Protein AF-A0A5W0JS99-F1 (afdb_monomer_lite)

Foldseek 3Di:
DPQPQEDEAELEEAAAADEPDDPDPPPPPDDDPADDPRAYEYEAANYEQFHNDFKDWDWDADPNHIDIDIDGRLQVAFNYAYCAAYDYEHDHAYEGAAHHYEVHDNHCLDAQCVDPVDDADPDEREHHYHYYPYDFFHGFNHDPVPQTACADPNDPPVHDPDDDNSRDRYHYYYDNRHRHHYD

Sequence (183 aa):
NTNANSLTIKNSTIHGMITSECMTTDCADDRATGYVYDRLTLSVDNSTIDDNYEHYTYNGTYNNAADTHVVDVYDMGTAITLDQEVDLSITNNSHVAGITLTQGYEWEDIDDNTVSTGVNSSEVFNNTITVKDSTVTSGSWTDEGTTGWFGHTGNASNYSNTLTADDVAIAAIANPYADNAMQ

pLDDT: mean 80.23, std 14.45, range [44.03, 98.69]

Secondary structure (DSSP, 8-state):
---SSEEEEES-EEES-EE-S--STTSSTTPPSS-----EEEEEES-EEE----EEEEEEEETTEEEEEEEE-GGG-SSEEESS-EEEEEESS-EEE-EEEE--TT---SS-TTSTT------EE--EEEE-SSEEE---SS-TTTT--SBTTTSTTB--SS--GGG-SEEEE--TT--SEE-

Organism: NCBI:txid1620419

Structure (mmCIF, N/CA/C/O backbone):
data_AF-A0A5W0JS99-F1
#
_entry.id   AF-A0A5W0JS99-F1
#
loop_
_atom_site.group_PDB
_atom_site.id
_atom_site.type_symbol
_atom_site.label_atom_id
_atom_site.label_alt_id
_atom_site.label_comp_id
_atom_site.label_asym_id
_atom_site.label_entity_id
_atom_site.label_seq_id
_atom_site.pdbx_PDB_ins_code
_atom_site.Cartn_x
_atom_site.Cartn_y
_atom_site.Cartn_z
_atom_site.occupancy
_atom_site.B_iso_or_equiv
_atom_site.auth_seq_id
_atom_site.auth_comp_id
_atom_site.auth_asym_id
_atom_site.auth_atom_id
_atom_site.pdbx_PDB_model_num
ATOM 1 N N . ASN A 1 1 ? 3.015 15.280 14.596 1.00 44.03 1 ASN A N 1
ATOM 2 C CA . ASN A 1 1 ? 3.806 14.147 14.096 1.00 44.03 1 ASN A CA 1
ATOM 3 C C . ASN A 1 1 ? 5.214 14.675 13.855 1.00 44.03 1 ASN A C 1
ATOM 5 O O . ASN A 1 1 ? 5.318 15.688 13.178 1.00 44.03 1 ASN A O 1
ATOM 9 N N . THR A 1 2 ? 6.240 14.143 14.524 1.00 54.06 2 THR A N 1
ATOM 10 C CA . THR A 1 2 ? 7.650 14.577 14.370 1.00 54.06 2 THR A CA 1
ATOM 11 C C . THR A 1 2 ? 8.490 13.547 13.611 1.00 54.06 2 THR A C 1
ATOM 13 O O . THR A 1 2 ? 9.700 13.723 13.522 1.00 54.06 2 THR A O 1
ATOM 16 N N . ASN A 1 3 ? 7.864 12.486 13.085 1.00 69.38 3 ASN A N 1
ATOM 17 C CA . ASN A 1 3 ? 8.499 11.578 12.138 1.00 69.38 3 ASN A CA 1
ATOM 18 C C . ASN A 1 3 ? 8.587 12.272 10.768 1.00 69.38 3 ASN A C 1
ATOM 20 O O . ASN A 1 3 ? 7.567 12.729 10.243 1.00 69.38 3 ASN A O 1
ATOM 24 N N . ALA A 1 4 ? 9.801 12.397 10.230 1.00 79.06 4 ALA A N 1
ATOM 25 C CA . ALA A 1 4 ? 10.024 12.976 8.911 1.00 79.06 4 ALA A CA 1
ATOM 26 C C . ALA A 1 4 ? 9.539 12.037 7.795 1.00 79.06 4 ALA A C 1
ATOM 28 O O . ALA A 1 4 ? 9.014 12.532 6.799 1.00 79.06 4 ALA A O 1
ATOM 29 N N . ASN A 1 5 ? 9.620 10.716 7.999 1.00 87.06 5 ASN A N 1
ATOM 30 C CA . ASN A 1 5 ? 9.054 9.711 7.108 1.00 87.06 5 ASN A CA 1
ATOM 31 C C . ASN A 1 5 ? 7.576 9.470 7.450 1.00 87.06 5 ASN A C 1
ATOM 33 O O . ASN A 1 5 ? 7.183 8.505 8.113 1.00 87.06 5 ASN A O 1
ATOM 37 N N . SER A 1 6 ? 6.726 10.432 7.090 1.00 92.25 6 SER A N 1
ATOM 38 C CA . SER A 1 6 ? 5.287 10.314 7.311 1.00 92.25 6 SER A CA 1
ATOM 39 C C . SER A 1 6 ? 4.462 10.887 6.169 1.00 92.25 6 SER A C 1
ATOM 41 O O . SER A 1 6 ? 4.778 11.933 5.603 1.00 92.25 6 SER A O 1
ATOM 43 N N . LEU A 1 7 ? 3.350 10.214 5.875 1.00 95.31 7 LEU A N 1
ATOM 44 C CA . LEU A 1 7 ? 2.355 10.638 4.900 1.00 95.31 7 LEU A CA 1
ATOM 45 C C . LEU A 1 7 ? 0.972 10.621 5.555 1.00 95.31 7 LEU A C 1
ATOM 47 O O . LEU A 1 7 ? 0.575 9.663 6.215 1.00 95.31 7 LEU A O 1
ATOM 51 N N . THR A 1 8 ? 0.220 11.708 5.397 1.00 97.19 8 THR A N 1
ATOM 52 C CA . THR A 1 8 ? -1.177 11.788 5.838 1.00 97.19 8 THR A CA 1
ATOM 53 C C . THR A 1 8 ? -2.066 12.094 4.647 1.00 97.19 8 THR A C 1
ATOM 55 O O . THR A 1 8 ? -1.949 13.153 4.033 1.00 97.19 8 THR A O 1
ATOM 58 N N . ILE A 1 9 ? -2.984 11.179 4.366 1.00 97.94 9 ILE A N 1
ATOM 59 C CA . ILE A 1 9 ? -4.041 11.305 3.371 1.00 97.94 9 ILE A CA 1
ATOM 60 C C . ILE A 1 9 ? -5.319 11.618 4.137 1.00 97.94 9 ILE A C 1
ATOM 62 O O . ILE A 1 9 ? -5.752 10.832 4.983 1.00 97.94 9 ILE A O 1
ATOM 66 N N . LYS A 1 10 ? -5.895 12.797 3.890 1.00 98.25 10 LYS A N 1
ATOM 67 C CA . LYS A 1 10 ? -7.045 13.274 4.651 1.00 98.25 10 LYS A CA 1
ATOM 68 C C . LYS A 1 10 ? -8.087 13.949 3.776 1.00 98.25 10 LYS A C 1
ATOM 70 O O . LYS A 1 10 ? -7.754 14.894 3.067 1.00 98.25 10 LYS A O 1
ATOM 75 N N . ASN A 1 11 ? -9.352 13.560 3.950 1.00 98.19 11 ASN A N 1
ATOM 76 C CA . ASN A 1 11 ? -10.492 14.088 3.195 1.00 98.19 11 ASN A CA 1
ATOM 77 C C . ASN A 1 11 ? -10.300 13.976 1.672 1.00 98.19 11 ASN A C 1
ATOM 79 O O . ASN A 1 11 ? -10.673 14.892 0.936 1.00 98.19 11 ASN A O 1
ATOM 83 N N . SER A 1 12 ? -9.695 12.878 1.220 1.00 97.44 12 SER A N 1
ATOM 84 C CA . SER A 1 12 ? -9.337 12.666 -0.181 1.00 97.44 12 SER A CA 1
ATOM 85 C C . SER A 1 12 ? -10.042 11.449 -0.765 1.00 97.44 12 SER A C 1
ATOM 87 O O . SER A 1 12 ? -10.329 10.483 -0.062 1.00 97.44 12 SER A O 1
ATOM 89 N N . THR A 1 13 ? -10.250 11.482 -2.076 1.00 95.69 13 THR A N 1
ATOM 90 C CA . THR A 1 13 ? -10.513 10.290 -2.883 1.00 95.69 13 THR A CA 1
AT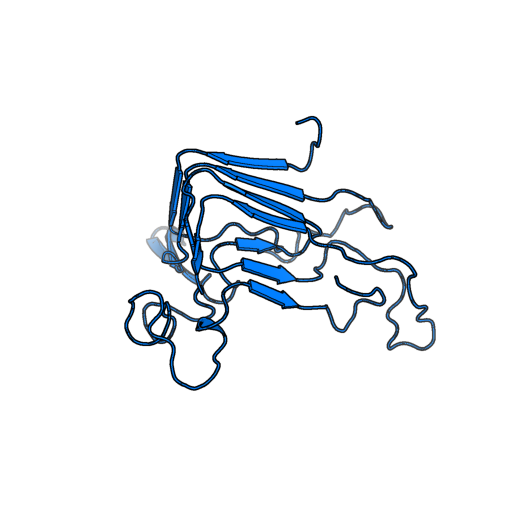OM 91 C C . THR A 1 13 ? -9.341 10.129 -3.836 1.00 95.69 13 THR A C 1
ATOM 93 O O . THR A 1 13 ? -9.008 11.071 -4.557 1.00 95.69 13 THR A O 1
ATOM 96 N N . ILE A 1 14 ? -8.690 8.976 -3.786 1.00 92.62 14 ILE A N 1
ATOM 97 C CA . ILE A 1 14 ? -7.561 8.615 -4.635 1.00 92.62 14 ILE A CA 1
ATOM 98 C C . ILE A 1 14 ? -8.012 7.439 -5.486 1.00 92.62 14 ILE A C 1
ATOM 100 O O . ILE A 1 14 ? -8.406 6.415 -4.939 1.00 92.62 14 ILE A O 1
ATOM 104 N N . HIS A 1 15 ? -7.952 7.639 -6.799 1.00 87.31 15 HIS A N 1
ATOM 105 C CA . HIS A 1 15 ? -8.123 6.593 -7.796 1.00 87.31 15 HIS A CA 1
ATOM 106 C C . HIS A 1 15 ? -6.730 6.195 -8.272 1.00 87.31 15 HIS A C 1
ATOM 108 O O . HIS A 1 15 ? -6.121 6.938 -9.047 1.00 87.31 15 HIS A O 1
ATOM 114 N N . GLY A 1 16 ? -6.190 5.107 -7.730 1.00 84.94 16 GLY A N 1
ATOM 115 C CA . GLY A 1 16 ? -4.842 4.611 -7.988 1.00 84.94 16 GLY A CA 1
ATOM 116 C C . GLY A 1 16 ? -4.129 4.128 -6.724 1.00 84.94 16 GLY A C 1
ATOM 117 O O . GLY A 1 16 ? -4.737 3.828 -5.701 1.00 84.94 16 GLY A O 1
ATOM 118 N N . MET A 1 17 ? -2.802 4.082 -6.791 1.00 88.38 17 MET A N 1
ATOM 119 C CA . MET A 1 17 ? -1.969 3.432 -5.782 1.00 88.38 17 MET A CA 1
ATOM 120 C C . MET A 1 17 ? -1.161 4.425 -4.941 1.00 88.38 17 MET A C 1
ATOM 122 O O . MET A 1 17 ? -0.629 5.418 -5.443 1.00 88.38 17 MET A O 1
ATOM 126 N N . ILE A 1 18 ? -1.012 4.116 -3.655 1.00 92.94 18 ILE A N 1
ATOM 127 C CA . ILE A 1 18 ? 0.041 4.653 -2.794 1.00 92.94 18 ILE A CA 1
ATOM 128 C C . ILE A 1 18 ? 1.152 3.616 -2.740 1.00 92.94 18 ILE A C 1
ATOM 130 O O . ILE A 1 18 ? 0.960 2.564 -2.130 1.00 92.94 18 ILE A O 1
ATOM 134 N N . THR A 1 19 ? 2.292 3.920 -3.365 1.00 89.50 19 THR A N 1
ATOM 135 C CA . THR A 1 19 ? 3.441 3.014 -3.386 1.00 89.50 19 THR A CA 1
ATOM 136 C C . THR A 1 19 ? 4.709 3.627 -2.813 1.00 89.50 19 THR A C 1
ATOM 138 O O . THR A 1 19 ? 4.956 4.822 -3.000 1.00 89.50 19 THR A O 1
ATOM 141 N N . SER A 1 20 ? 5.496 2.816 -2.104 1.00 87.44 20 SER A N 1
ATOM 142 C CA . SER A 1 20 ? 6.902 3.125 -1.812 1.00 87.44 20 SER A CA 1
ATOM 143 C C . SER A 1 20 ? 7.885 2.348 -2.686 1.00 87.44 20 SER A C 1
ATOM 145 O O . SER A 1 20 ? 9.076 2.640 -2.644 1.00 87.44 20 SER A O 1
ATOM 147 N N . GLU A 1 21 ? 7.382 1.432 -3.520 1.00 79.75 21 GLU A N 1
ATOM 148 C CA . GLU A 1 21 ? 8.205 0.638 -4.421 1.00 79.75 21 GLU A CA 1
ATOM 149 C C . GLU A 1 21 ? 9.006 1.526 -5.377 1.00 79.75 21 GLU A C 1
ATOM 151 O O . GLU A 1 21 ? 8.552 2.557 -5.890 1.00 79.75 21 GLU A O 1
ATOM 156 N N . CYS A 1 22 ? 10.238 1.104 -5.625 1.00 76.56 22 CYS A N 1
ATOM 157 C CA . CYS A 1 22 ? 11.123 1.782 -6.546 1.00 76.56 22 CYS A CA 1
ATOM 158 C C . CYS A 1 22 ? 10.626 1.654 -7.999 1.00 76.56 22 CYS A C 1
ATOM 160 O O . CYS A 1 22 ? 10.697 0.601 -8.623 1.00 76.56 22 CYS A O 1
ATOM 162 N N . MET A 1 23 ? 10.177 2.776 -8.564 1.00 74.31 23 MET A N 1
ATOM 163 C CA . MET A 1 23 ? 9.582 2.864 -9.909 1.00 74.31 23 MET A CA 1
ATOM 164 C C . MET A 1 23 ? 10.569 2.754 -11.080 1.00 74.31 23 MET A C 1
ATOM 166 O O . MET A 1 23 ? 10.162 2.726 -12.241 1.00 74.31 23 MET A O 1
ATOM 170 N N . THR A 1 24 ? 11.871 2.802 -10.809 1.00 73.56 24 THR A N 1
ATOM 171 C CA . THR A 1 24 ? 12.927 2.842 -11.833 1.00 73.56 24 THR A CA 1
ATOM 172 C C . THR A 1 24 ? 14.131 2.042 -11.358 1.00 73.56 24 THR A C 1
ATOM 174 O O . THR A 1 24 ? 14.159 1.593 -10.228 1.00 73.56 24 THR A O 1
ATOM 177 N N . THR A 1 25 ? 15.169 1.878 -12.167 1.00 69.50 25 THR A N 1
ATOM 178 C CA . THR A 1 25 ? 16.405 1.229 -11.699 1.00 69.50 25 THR A CA 1
ATOM 179 C C . THR A 1 25 ? 17.233 2.091 -10.743 1.00 69.50 25 THR A C 1
ATOM 181 O O . THR A 1 25 ? 18.136 1.574 -10.098 1.00 69.50 25 THR A O 1
ATOM 184 N N . ASP A 1 26 ? 16.924 3.385 -10.629 1.00 66.75 26 ASP A N 1
ATOM 185 C CA . ASP A 1 26 ? 17.865 4.383 -10.114 1.00 66.75 26 ASP 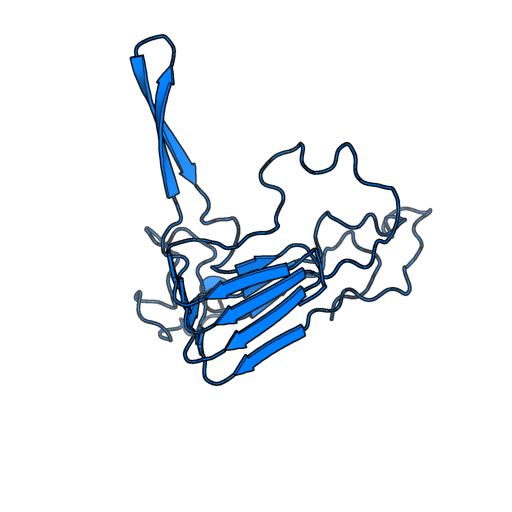A CA 1
ATOM 186 C C . ASP A 1 26 ? 17.570 4.807 -8.657 1.00 66.75 26 ASP A C 1
ATOM 188 O O . ASP A 1 26 ? 18.197 5.733 -8.143 1.00 66.75 26 ASP A O 1
ATOM 192 N N . CYS A 1 27 ? 16.617 4.181 -7.945 1.00 65.81 27 CYS A N 1
ATOM 193 C CA . CYS A 1 27 ? 16.228 4.651 -6.599 1.00 65.81 27 CYS A CA 1
ATOM 194 C C . CYS A 1 27 ? 17.208 4.277 -5.463 1.00 65.81 27 CYS A C 1
ATOM 196 O O . CYS A 1 27 ? 16.938 4.612 -4.302 1.00 65.81 27 CYS A O 1
ATOM 198 N N . ALA A 1 28 ? 18.313 3.582 -5.755 1.00 57.81 28 ALA A N 1
ATOM 199 C CA . ALA A 1 28 ? 19.201 3.001 -4.739 1.00 57.81 28 ALA A CA 1
ATOM 200 C C . ALA A 1 28 ? 20.693 3.313 -4.862 1.00 57.81 28 ALA A C 1
ATOM 202 O O . ALA A 1 28 ? 21.428 3.003 -3.927 1.00 57.81 28 ALA A O 1
ATOM 203 N N . ASP A 1 29 ? 21.143 3.962 -5.936 1.00 57.28 29 ASP A N 1
ATOM 204 C CA . ASP A 1 29 ? 22.580 4.079 -6.228 1.00 57.28 29 ASP A CA 1
ATOM 205 C C . ASP A 1 29 ? 23.397 4.883 -5.187 1.00 57.28 29 A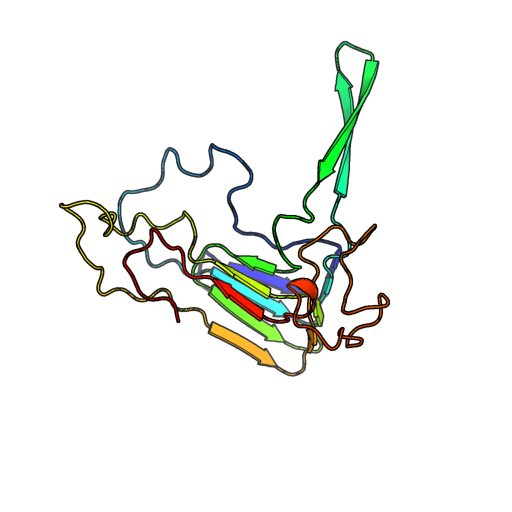SP A C 1
ATOM 207 O O . ASP A 1 29 ? 24.622 4.807 -5.195 1.00 57.28 29 ASP A O 1
ATOM 211 N N . ASP A 1 30 ? 22.754 5.590 -4.246 1.00 53.41 30 ASP A N 1
ATOM 212 C CA . ASP A 1 30 ? 23.416 6.442 -3.240 1.00 53.41 30 ASP A CA 1
ATOM 213 C C . ASP A 1 30 ? 22.896 6.256 -1.791 1.00 53.41 30 ASP A C 1
ATOM 215 O O . ASP A 1 30 ? 23.045 7.151 -0.948 1.00 53.41 30 ASP A O 1
ATOM 219 N N . ARG A 1 31 ? 22.260 5.123 -1.450 1.00 58.88 31 ARG A N 1
ATOM 220 C CA . ARG A 1 31 ? 21.795 4.904 -0.064 1.00 58.88 31 ARG A CA 1
ATOM 221 C C . ARG A 1 31 ? 22.961 4.584 0.879 1.00 58.88 31 ARG A C 1
ATOM 223 O O . ARG A 1 31 ? 23.932 3.925 0.518 1.00 58.88 31 ARG A O 1
ATOM 230 N N . ALA A 1 32 ? 22.876 5.087 2.112 1.00 54.09 32 ALA A N 1
ATOM 231 C CA . ALA A 1 32 ? 23.861 4.785 3.144 1.00 54.09 32 ALA A CA 1
ATOM 232 C C . ALA A 1 32 ? 23.837 3.280 3.455 1.00 54.09 32 ALA A C 1
ATOM 234 O O . ALA A 1 32 ? 22.773 2.722 3.697 1.00 54.09 32 ALA A O 1
ATOM 235 N N . THR A 1 33 ? 25.001 2.632 3.476 1.00 52.25 33 THR A N 1
ATOM 236 C CA . THR A 1 33 ? 25.128 1.215 3.842 1.00 52.25 33 THR A CA 1
ATOM 237 C C . THR A 1 33 ? 24.722 1.005 5.307 1.00 52.25 33 THR A C 1
ATOM 239 O O . THR A 1 33 ? 25.351 1.593 6.196 1.00 52.25 33 THR A O 1
ATOM 242 N N . GLY A 1 34 ? 23.727 0.151 5.564 1.00 52.50 34 GLY A N 1
ATOM 243 C CA . GLY A 1 34 ? 23.324 -0.305 6.902 1.00 52.50 34 GLY A CA 1
ATOM 244 C C . GLY A 1 34 ? 21.872 0.004 7.295 1.00 52.50 34 GLY A C 1
ATOM 245 O O . GLY A 1 34 ? 21.215 0.858 6.710 1.00 52.50 34 GLY A O 1
ATOM 246 N N . TYR A 1 35 ? 21.391 -0.692 8.330 1.00 55.31 35 TYR A N 1
ATOM 247 C CA . TYR A 1 35 ? 20.044 -0.547 8.895 1.00 55.31 35 TYR A CA 1
ATOM 248 C C . TYR A 1 35 ? 19.793 0.879 9.415 1.00 55.31 35 TYR A C 1
ATOM 250 O O . TYR A 1 35 ? 20.431 1.324 10.377 1.00 55.31 35 TYR A O 1
ATOM 258 N N . VAL A 1 36 ? 18.832 1.584 8.815 1.00 59.81 36 VAL A N 1
ATOM 259 C CA . VAL A 1 36 ? 18.311 2.860 9.319 1.00 59.81 36 VAL A CA 1
ATOM 260 C C . VAL A 1 36 ? 16.860 2.644 9.724 1.00 59.81 36 VAL A C 1
ATOM 262 O O . VAL A 1 36 ? 15.997 2.452 8.878 1.00 59.81 36 VAL A O 1
ATOM 265 N N . TYR A 1 37 ? 16.586 2.688 11.029 1.00 66.56 37 TYR A N 1
ATOM 266 C CA . TYR A 1 37 ? 15.220 2.614 11.546 1.00 66.56 37 TYR A CA 1
ATOM 267 C C . TYR A 1 37 ? 14.433 3.873 11.164 1.00 66.56 37 TYR A C 1
ATOM 269 O O . TYR A 1 37 ? 14.475 4.874 11.885 1.00 66.56 37 TYR A O 1
ATOM 277 N N . ASP A 1 38 ? 13.733 3.826 10.034 1.00 75.12 38 ASP A N 1
ATOM 278 C CA . ASP A 1 38 ? 12.929 4.936 9.516 1.00 75.12 38 ASP A CA 1
ATOM 279 C C . ASP A 1 38 ? 11.582 4.441 8.980 1.00 75.12 38 ASP A C 1
ATOM 281 O O . ASP A 1 38 ? 11.292 4.502 7.790 1.00 75.12 38 ASP A O 1
ATOM 285 N N . ARG A 1 39 ? 10.755 3.902 9.881 1.00 84.12 39 ARG A N 1
ATOM 286 C CA . ARG A 1 39 ? 9.417 3.392 9.552 1.00 84.12 39 ARG A CA 1
ATOM 287 C C . ARG A 1 39 ? 8.531 4.493 8.982 1.00 84.12 39 ARG A C 1
ATOM 289 O O . ARG A 1 39 ? 8.387 5.563 9.591 1.00 84.12 39 ARG A O 1
ATOM 296 N N . LEU A 1 40 ? 7.828 4.183 7.898 1.00 90.00 40 LEU A N 1
ATOM 297 C CA . LEU A 1 40 ? 6.812 5.067 7.348 1.00 90.00 40 LEU A CA 1
ATOM 298 C C . LEU A 1 40 ? 5.626 5.151 8.310 1.00 90.00 40 LEU A C 1
ATOM 300 O O . LEU A 1 40 ? 4.964 4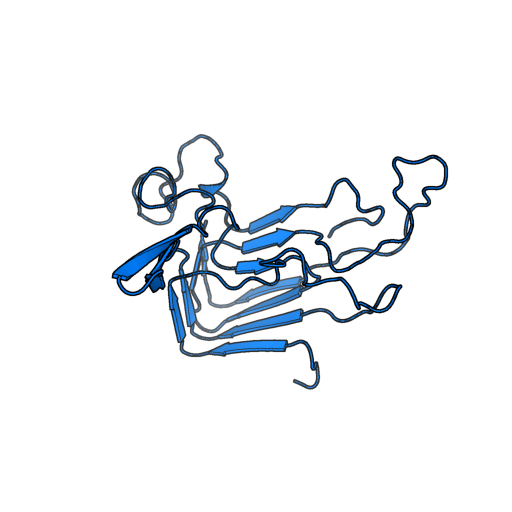.161 8.608 1.00 90.00 40 LEU A O 1
ATOM 304 N N . THR A 1 41 ? 5.286 6.355 8.762 1.00 94.38 41 THR A N 1
ATOM 305 C CA . THR A 1 41 ? 3.988 6.594 9.408 1.00 94.38 41 THR A CA 1
ATOM 306 C C . THR A 1 41 ? 2.959 7.007 8.357 1.00 94.38 41 THR A C 1
ATOM 308 O O . THR A 1 41 ? 2.932 8.171 7.948 1.00 94.38 41 THR A O 1
ATOM 311 N N . LEU A 1 42 ? 2.088 6.080 7.946 1.00 96.75 42 LEU A N 1
ATOM 312 C CA . LEU A 1 42 ? 1.017 6.332 6.976 1.00 96.75 42 LEU A CA 1
ATOM 313 C C . LEU A 1 42 ? -0.340 6.464 7.683 1.00 96.75 42 LEU A C 1
ATOM 315 O O . LEU A 1 42 ? -0.790 5.570 8.399 1.00 96.75 42 LEU A O 1
ATOM 319 N N . SER A 1 43 ? -1.023 7.589 7.477 1.00 98.00 43 SER A N 1
ATOM 320 C CA . SER A 1 43 ? -2.361 7.838 8.022 1.00 98.00 43 SER A CA 1
ATOM 321 C C . SER A 1 43 ? -3.360 8.094 6.902 1.00 98.00 43 SER A C 1
ATOM 323 O O . SER A 1 43 ? -3.218 9.061 6.161 1.00 98.00 43 SER A O 1
ATOM 325 N N . VAL A 1 44 ? -4.409 7.279 6.840 1.00 98.56 44 VAL A N 1
ATOM 326 C CA . VAL A 1 44 ? -5.584 7.451 5.980 1.00 98.56 44 VAL A CA 1
ATOM 327 C C . VAL A 1 44 ? -6.756 7.862 6.874 1.00 98.56 44 VAL A C 1
ATOM 329 O O . VAL A 1 44 ? -7.184 7.111 7.752 1.00 98.56 44 VAL A O 1
ATOM 332 N N . ASP A 1 45 ? -7.225 9.096 6.720 1.00 98.62 45 ASP A N 1
ATOM 333 C CA . ASP A 1 45 ? -8.222 9.732 7.589 1.00 98.62 45 ASP A CA 1
ATOM 334 C C . ASP A 1 45 ? -9.379 10.280 6.741 1.00 98.62 45 ASP A C 1
ATOM 336 O O . ASP A 1 45 ? -9.173 11.157 5.899 1.00 98.62 45 ASP A O 1
ATOM 340 N N . ASN A 1 46 ? -10.597 9.768 6.945 1.00 98.38 46 ASN A N 1
ATOM 341 C CA . ASN A 1 46 ? -11.791 10.150 6.182 1.00 98.38 46 ASN A CA 1
ATOM 342 C C . ASN A 1 46 ? -11.529 10.213 4.669 1.00 98.38 46 ASN A C 1
ATOM 344 O O . ASN A 1 46 ? -11.800 11.222 4.016 1.00 98.38 46 ASN A O 1
ATOM 348 N N . SER A 1 47 ? -10.898 9.169 4.133 1.00 98.38 47 SER A N 1
ATOM 349 C CA . SER A 1 47 ? -10.454 9.125 2.740 1.00 98.38 47 SER A CA 1
ATOM 350 C C . SER A 1 47 ? -10.798 7.796 2.079 1.00 98.38 47 SER A C 1
ATOM 352 O O . SER A 1 47 ? -10.900 6.766 2.739 1.00 98.38 47 SER A O 1
ATOM 354 N N . THR A 1 48 ? -10.982 7.825 0.764 1.00 96.00 48 THR A N 1
ATOM 355 C CA . THR A 1 48 ? -11.134 6.626 -0.068 1.00 96.00 48 THR A CA 1
ATOM 356 C C . THR A 1 48 ? -9.891 6.464 -0.928 1.00 96.00 48 THR A C 1
ATOM 358 O O . THR A 1 48 ? -9.460 7.435 -1.547 1.00 96.00 48 THR A O 1
ATOM 361 N N . ILE A 1 49 ? -9.315 5.269 -0.938 1.00 94.00 49 ILE A N 1
ATOM 362 C CA . ILE A 1 49 ? -8.256 4.874 -1.863 1.00 94.00 49 ILE A CA 1
ATOM 363 C C . ILE A 1 49 ? -8.764 3.619 -2.556 1.00 94.00 49 ILE A C 1
ATOM 365 O O . ILE A 1 49 ? -8.904 2.572 -1.918 1.00 94.00 49 ILE A O 1
ATOM 369 N N . ASP A 1 50 ? -9.112 3.767 -3.823 1.00 88.06 50 ASP A N 1
ATOM 370 C CA . ASP A 1 50 ? -9.447 2.657 -4.699 1.00 88.06 50 ASP A CA 1
ATOM 371 C C . ASP A 1 50 ? -8.323 2.452 -5.712 1.00 88.06 50 ASP A C 1
ATOM 373 O O . ASP A 1 50 ? -7.590 3.381 -6.035 1.00 88.06 50 ASP A O 1
ATOM 377 N N . ASP A 1 51 ? -8.158 1.226 -6.175 1.00 79.31 51 ASP A N 1
ATOM 378 C CA . ASP A 1 51 ? -7.143 0.799 -7.138 1.00 79.31 51 ASP A CA 1
ATOM 379 C C . ASP A 1 51 ? -7.666 0.834 -8.583 1.00 79.31 51 ASP A C 1
ATOM 381 O O . ASP A 1 51 ? -7.024 0.317 -9.484 1.00 79.31 51 ASP A O 1
ATOM 385 N N . ASN A 1 52 ? -8.773 1.540 -8.848 1.00 75.19 52 ASN A N 1
ATOM 386 C CA . ASN A 1 52 ? -9.426 1.566 -10.163 1.00 75.19 52 ASN A CA 1
ATOM 387 C C . ASN A 1 52 ? -8.641 2.294 -11.274 1.00 75.19 52 ASN A C 1
ATOM 389 O O . ASN A 1 52 ? -9.132 2.430 -12.399 1.00 75.19 52 ASN A O 1
ATOM 393 N N . TYR A 1 53 ? -7.463 2.845 -10.973 1.00 75.44 53 TYR A N 1
ATOM 394 C CA . TYR A 1 53 ? -6.637 3.562 -11.942 1.00 75.44 53 TYR A CA 1
ATOM 395 C C . TYR A 1 53 ? -5.301 2.856 -12.144 1.00 75.44 53 TYR A C 1
ATOM 397 O O . TYR A 1 53 ? -4.308 3.149 -11.479 1.00 75.44 53 TYR A O 1
ATOM 405 N N . GLU A 1 54 ? -5.291 1.956 -13.119 1.00 75.75 54 GLU A N 1
ATOM 406 C CA . GLU A 1 54 ? -4.179 1.036 -13.352 1.00 75.75 54 GLU A CA 1
ATOM 407 C C . GLU A 1 54 ? -3.378 1.316 -14.629 1.00 75.75 54 GLU A C 1
ATOM 409 O O . GLU A 1 54 ? -2.408 0.625 -14.939 1.00 75.75 54 GLU A O 1
ATOM 414 N N . HIS A 1 55 ? -3.758 2.354 -15.376 1.00 83.94 55 HIS A N 1
ATOM 415 C CA . HIS A 1 55 ? -3.083 2.741 -16.611 1.00 83.94 55 HIS A CA 1
ATOM 416 C C . HIS A 1 55 ? -2.871 4.248 -16.653 1.00 83.94 55 HIS A C 1
ATOM 418 O O . HIS A 1 55 ? -3.815 5.039 -16.733 1.00 83.94 55 HIS A O 1
ATOM 424 N N . TYR A 1 56 ? -1.613 4.674 -16.679 1.00 82.06 56 TYR A N 1
ATOM 425 C CA . TYR A 1 56 ? -1.262 6.069 -16.881 1.00 82.06 56 TYR A CA 1
ATOM 426 C C . TYR A 1 56 ? -0.987 6.340 -18.362 1.00 82.06 56 TYR A C 1
ATOM 428 O O . TYR A 1 56 ? 0.077 6.024 -18.892 1.00 82.06 56 TYR A O 1
ATOM 436 N N . THR A 1 57 ? -1.956 6.957 -19.043 1.00 86.62 57 THR A N 1
ATOM 437 C CA . THR A 1 57 ? -1.769 7.430 -20.421 1.00 86.62 57 THR A CA 1
ATOM 438 C C . THR A 1 57 ? -1.178 8.834 -20.419 1.00 86.62 57 THR A C 1
ATOM 440 O O . THR A 1 57 ? -1.791 9.765 -19.891 1.00 86.62 57 THR A O 1
ATOM 443 N N . TYR A 1 58 ? -0.034 9.024 -21.074 1.00 86.88 58 TYR A N 1
ATOM 444 C CA . TYR A 1 58 ? 0.551 10.347 -21.276 1.00 86.88 58 TYR A CA 1
ATOM 445 C C . TYR A 1 58 ? 0.765 10.658 -22.754 1.00 86.88 58 TYR A C 1
ATOM 447 O O . TYR A 1 58 ? 1.150 9.815 -23.564 1.00 86.88 58 TYR A O 1
ATOM 455 N N . ASN A 1 59 ? 0.504 11.919 -23.098 1.00 90.56 59 ASN A N 1
ATOM 456 C CA . ASN A 1 59 ? 0.657 12.441 -24.448 1.00 90.56 59 ASN A CA 1
ATOM 457 C C . ASN A 1 59 ? 1.879 13.352 -24.495 1.00 90.56 59 ASN A C 1
ATOM 459 O O . ASN A 1 59 ? 2.014 14.273 -23.688 1.00 90.56 59 ASN A O 1
ATOM 463 N N . GLY A 1 60 ? 2.753 13.102 -25.458 1.00 88.69 60 GLY A N 1
ATOM 464 C CA . GLY A 1 60 ? 3.981 13.843 -25.669 1.00 88.69 60 GLY A CA 1
ATOM 465 C C . GLY A 1 60 ? 4.218 14.150 -27.139 1.00 88.69 60 GLY A C 1
ATOM 466 O O . GLY A 1 60 ? 3.324 14.110 -27.987 1.00 88.69 60 GLY A O 1
ATOM 467 N N . THR A 1 61 ? 5.458 14.507 -27.443 1.00 91.94 61 THR A N 1
ATOM 468 C CA . THR A 1 61 ? 5.912 14.698 -28.816 1.00 91.94 61 THR A CA 1
ATOM 469 C C . THR A 1 61 ? 7.213 13.936 -28.989 1.00 91.94 61 THR A C 1
ATOM 471 O O . THR A 1 61 ? 8.195 14.242 -28.315 1.00 91.94 61 THR A O 1
ATOM 474 N N . TYR A 1 62 ? 7.234 12.967 -29.899 1.00 89.69 62 TYR A N 1
ATOM 475 C CA . TYR A 1 62 ? 8.442 12.245 -30.281 1.00 89.69 62 TYR A CA 1
A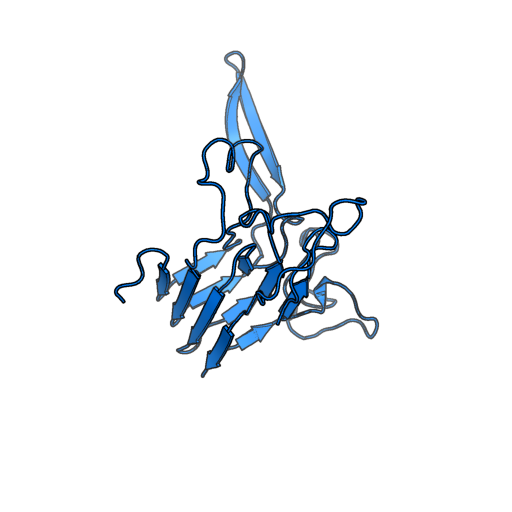TOM 476 C C . TYR A 1 62 ? 8.720 12.515 -31.756 1.00 89.69 62 TYR A C 1
ATOM 478 O O . TYR A 1 62 ? 7.834 12.421 -32.603 1.00 89.69 62 TYR A O 1
ATOM 486 N N . ASN A 1 63 ? 9.949 12.928 -32.071 1.00 91.31 63 ASN A N 1
ATOM 487 C CA . ASN A 1 63 ? 10.365 13.255 -33.438 1.00 91.31 63 ASN A CA 1
ATOM 488 C C . ASN A 1 63 ? 9.434 14.261 -34.168 1.00 91.31 63 ASN A C 1
ATOM 490 O O . ASN A 1 63 ? 9.106 14.091 -35.341 1.00 91.31 63 ASN A O 1
ATOM 494 N N . ASN A 1 64 ? 9.002 15.317 -33.466 1.00 91.38 64 ASN A N 1
ATOM 495 C CA . ASN A 1 64 ? 8.076 16.355 -33.955 1.00 91.38 64 ASN A CA 1
ATOM 496 C C . ASN A 1 64 ? 6.669 15.861 -34.360 1.00 91.38 64 ASN A C 1
ATOM 498 O O . ASN A 1 64 ? 5.951 16.582 -35.054 1.00 91.38 64 ASN A O 1
ATOM 502 N N . ALA A 1 65 ? 6.254 14.671 -33.921 1.00 93.19 65 ALA A N 1
ATOM 503 C CA . ALA A 1 65 ? 4.895 14.159 -34.079 1.00 93.19 65 ALA A CA 1
ATOM 504 C C . ALA A 1 65 ? 4.239 13.936 -32.711 1.00 93.19 65 ALA A C 1
ATOM 506 O O . ALA A 1 65 ? 4.931 13.660 -31.731 1.00 93.19 65 ALA A O 1
ATOM 507 N N . ALA A 1 66 ? 2.911 14.073 -32.649 1.00 93.19 66 ALA A N 1
ATOM 508 C CA . ALA A 1 66 ? 2.151 13.693 -31.461 1.00 93.19 66 ALA A CA 1
ATOM 509 C C . ALA A 1 66 ? 2.381 12.205 -31.175 1.00 93.19 66 ALA A C 1
ATOM 511 O O . ALA A 1 66 ? 2.298 11.386 -32.090 1.00 93.19 66 ALA A O 1
ATOM 512 N N . ASP A 1 67 ? 2.686 11.895 -29.923 1.00 92.94 67 ASP A N 1
ATOM 513 C CA . ASP A 1 67 ? 3.012 10.551 -29.470 1.00 92.94 67 ASP A CA 1
ATOM 514 C C . ASP A 1 67 ? 2.249 10.258 -28.177 1.00 92.94 67 ASP A C 1
ATOM 516 O O . ASP A 1 67 ? 2.093 11.148 -27.336 1.00 92.94 67 ASP A O 1
ATOM 520 N N . THR A 1 68 ? 1.753 9.036 -28.026 1.00 91.75 68 THR A N 1
ATOM 521 C CA . THR A 1 68 ? 0.937 8.618 -26.881 1.00 91.75 68 THR A CA 1
ATOM 522 C C . THR A 1 68 ? 1.508 7.322 -26.340 1.00 91.75 68 THR A C 1
ATOM 524 O O . THR A 1 68 ? 1.656 6.354 -27.080 1.00 91.75 68 THR A O 1
ATOM 527 N N . HIS A 1 69 ? 1.783 7.306 -25.041 1.00 88.25 69 HIS A N 1
ATOM 528 C CA . HIS A 1 69 ? 2.291 6.141 -24.326 1.00 88.25 69 HIS A CA 1
ATOM 529 C C . HIS A 1 69 ? 1.362 5.796 -23.175 1.00 88.25 69 HIS A C 1
ATOM 531 O O . HIS A 1 69 ? 0.686 6.669 -22.622 1.00 88.25 69 HIS A O 1
ATOM 537 N N . VAL A 1 70 ? 1.357 4.519 -22.821 1.00 86.62 70 VAL A N 1
ATOM 538 C CA . VAL A 1 70 ? 0.645 3.987 -21.664 1.00 86.62 70 VAL A CA 1
ATOM 539 C C . VAL A 1 70 ? 1.679 3.322 -20.769 1.00 86.62 70 VAL A C 1
ATOM 541 O O . VAL A 1 70 ? 2.515 2.561 -21.255 1.00 86.62 70 VAL A O 1
ATOM 544 N N . VAL A 1 71 ? 1.644 3.662 -19.486 1.00 84.62 71 VAL A N 1
ATOM 545 C CA . VAL A 1 71 ? 2.352 2.934 -18.435 1.00 84.62 71 VAL A CA 1
ATOM 546 C C . VAL A 1 71 ? 1.304 2.152 -17.675 1.00 84.62 71 VAL A C 1
ATOM 548 O O . VAL A 1 71 ? 0.409 2.747 -17.070 1.00 84.62 71 VAL A O 1
ATOM 551 N N . ASP A 1 72 ? 1.416 0.838 -17.752 1.00 84.50 72 ASP A N 1
ATOM 552 C CA . ASP A 1 72 ? 0.592 -0.077 -16.983 1.00 84.50 72 ASP A CA 1
ATOM 553 C C . ASP A 1 72 ? 1.166 -0.162 -15.565 1.00 84.50 72 ASP A C 1
ATOM 555 O O . ASP A 1 72 ? 2.380 -0.264 -15.397 1.00 84.50 72 ASP A O 1
ATOM 559 N N . VAL A 1 73 ? 0.296 -0.037 -14.563 1.00 80.56 73 VAL A N 1
ATOM 560 C CA . VAL A 1 73 ? 0.647 -0.094 -13.135 1.00 80.56 73 VAL A CA 1
ATOM 561 C C . VAL A 1 73 ? -0.211 -1.105 -12.359 1.00 80.56 73 VAL A C 1
ATOM 563 O O . VAL A 1 73 ? -0.072 -1.198 -11.143 1.00 80.56 73 VAL A O 1
ATOM 566 N N . TYR A 1 74 ? -1.077 -1.875 -13.040 1.00 80.50 74 TYR A N 1
ATOM 567 C CA . TYR A 1 74 ? -1.915 -2.918 -12.415 1.00 80.50 74 TYR A CA 1
ATOM 568 C C . TYR A 1 74 ? -1.094 -4.022 -11.729 1.00 80.50 74 TYR A C 1
ATOM 570 O O . TYR A 1 74 ? -1.575 -4.682 -10.816 1.00 80.50 74 TYR A O 1
ATOM 578 N N . ASP A 1 75 ? 0.134 -4.283 -12.186 1.00 79.69 75 ASP A N 1
ATOM 579 C CA . ASP A 1 75 ? 0.980 -5.370 -11.680 1.00 79.69 75 ASP A CA 1
ATOM 580 C C . ASP A 1 75 ? 1.871 -4.949 -10.505 1.00 79.69 75 ASP A C 1
ATOM 582 O O . ASP A 1 75 ? 2.601 -5.775 -9.957 1.00 79.69 75 ASP A O 1
ATOM 586 N N . MET A 1 76 ? 1.766 -3.691 -10.073 1.00 80.81 76 MET A N 1
ATOM 587 C CA . MET A 1 76 ? 2.494 -3.151 -8.925 1.00 80.81 76 MET A CA 1
ATOM 588 C C . MET A 1 76 ? 1.789 -3.413 -7.581 1.00 80.81 76 MET A C 1
ATOM 590 O O . MET A 1 76 ? 2.229 -2.946 -6.533 1.00 80.81 76 MET A O 1
ATOM 594 N N . GLY A 1 77 ? 0.665 -4.132 -7.580 1.00 85.75 77 GLY A N 1
ATOM 595 C CA . GLY A 1 77 ? -0.084 -4.500 -6.377 1.00 85.75 77 GLY A CA 1
ATOM 596 C C . GLY A 1 77 ? -1.378 -3.707 -6.190 1.00 85.75 77 GLY A C 1
ATOM 597 O O . GLY A 1 77 ? -2.002 -3.282 -7.151 1.00 85.75 77 GLY A O 1
ATOM 598 N N . THR A 1 78 ? -1.794 -3.538 -4.935 1.00 90.00 78 THR A N 1
ATOM 599 C CA . THR A 1 78 ? -3.124 -3.020 -4.550 1.00 90.00 78 THR A CA 1
ATOM 600 C C . THR A 1 78 ? -3.120 -1.515 -4.240 1.00 90.00 78 THR A C 1
ATOM 602 O O . THR A 1 78 ? -2.077 -0.876 -4.294 1.00 90.00 78 THR A O 1
ATOM 605 N N . ALA A 1 79 ? -4.246 -0.931 -3.804 1.00 92.38 79 ALA A N 1
ATOM 606 C CA . ALA A 1 79 ? -4.360 0.509 -3.517 1.00 92.38 79 ALA A CA 1
ATOM 607 C C . ALA A 1 79 ? -3.279 1.069 -2.571 1.00 92.38 79 ALA A C 1
ATOM 609 O O . ALA A 1 79 ? -2.874 2.227 -2.694 1.00 92.38 79 ALA A O 1
ATOM 610 N N . ILE A 1 80 ? -2.804 0.267 -1.616 1.00 95.06 80 ILE A N 1
ATOM 611 C CA . ILE A 1 80 ? -1.584 0.551 -0.856 1.00 95.06 80 ILE A CA 1
ATOM 612 C C . ILE A 1 80 ? -0.593 -0.587 -1.112 1.00 95.06 80 ILE A C 1
ATOM 614 O O . ILE A 1 80 ? -0.894 -1.721 -0.745 1.00 95.06 80 ILE A O 1
ATOM 618 N N . THR A 1 81 ? 0.583 -0.285 -1.663 1.00 92.94 81 THR A N 1
ATOM 619 C CA . THR A 1 81 ? 1.706 -1.227 -1.819 1.00 92.94 81 THR A CA 1
ATOM 620 C C . THR A 1 81 ? 2.954 -0.633 -1.181 1.00 92.94 81 THR A C 1
ATOM 622 O O . THR A 1 81 ? 3.460 0.378 -1.641 1.00 92.94 81 THR A O 1
ATOM 625 N N . LEU A 1 82 ? 3.477 -1.220 -0.111 1.00 92.75 82 LEU A N 1
ATOM 626 C CA . LEU A 1 82 ? 4.632 -0.667 0.598 1.00 92.75 82 LEU A CA 1
ATOM 627 C C . LEU A 1 82 ? 5.740 -1.703 0.708 1.00 92.75 82 LEU A C 1
ATOM 629 O O . LEU A 1 82 ? 5.499 -2.823 1.147 1.00 92.75 82 LEU A O 1
ATOM 633 N N . ASP A 1 83 ? 6.946 -1.286 0.354 1.00 87.06 83 ASP A N 1
ATOM 634 C CA . ASP A 1 83 ? 8.181 -2.073 0.342 1.00 87.06 83 ASP A CA 1
ATOM 635 C C . ASP A 1 83 ? 9.110 -1.725 1.529 1.00 87.06 83 ASP A C 1
ATOM 637 O O . ASP A 1 83 ? 10.305 -2.020 1.530 1.00 87.06 83 ASP A O 1
ATOM 641 N N . GLN A 1 84 ? 8.544 -1.113 2.574 1.00 85.31 84 GLN A N 1
ATOM 642 C CA . GLN A 1 84 ? 9.240 -0.674 3.785 1.00 85.31 84 GLN A CA 1
ATOM 643 C C . GLN A 1 84 ? 8.399 -0.910 5.041 1.00 85.31 84 GLN A C 1
ATOM 645 O O . GLN A 1 84 ? 7.178 -1.062 4.963 1.00 85.31 84 GLN A O 1
ATOM 650 N N . GLU A 1 85 ? 9.041 -0.916 6.213 1.00 88.38 85 GLU A N 1
ATOM 651 C CA . GLU A 1 85 ? 8.325 -1.051 7.482 1.00 88.38 85 GLU A CA 1
ATOM 652 C C . GLU A 1 85 ? 7.346 0.113 7.688 1.00 88.38 85 GLU A C 1
ATOM 654 O O . GLU A 1 85 ? 7.716 1.287 7.576 1.00 88.38 85 GLU A O 1
ATOM 659 N N . VAL A 1 86 ? 6.100 -0.204 8.053 1.00 91.94 86 VAL A N 1
ATOM 660 C CA . VAL A 1 86 ? 5.041 0.804 8.185 1.00 91.94 86 VAL A CA 1
ATOM 661 C C . VAL A 1 86 ? 4.320 0.760 9.532 1.00 91.94 86 VAL A C 1
ATOM 663 O O . VAL A 1 86 ? 4.018 -0.298 10.088 1.00 91.94 86 VAL A O 1
ATOM 666 N N . ASP A 1 87 ? 3.964 1.945 10.024 1.00 94.62 87 ASP A N 1
ATOM 667 C CA . ASP A 1 87 ? 2.881 2.167 10.978 1.00 94.62 87 ASP A CA 1
ATOM 668 C C . ASP A 1 87 ? 1.685 2.789 10.240 1.00 94.62 87 ASP A C 1
ATOM 670 O O . ASP A 1 87 ? 1.589 4.009 10.070 1.00 94.62 87 ASP A O 1
ATOM 674 N N . LEU A 1 88 ? 0.783 1.925 9.768 1.00 97.31 88 LEU A N 1
ATOM 675 C CA . LEU A 1 88 ? -0.395 2.271 8.979 1.00 97.31 88 LEU A CA 1
ATOM 676 C C . LEU A 1 88 ? -1.628 2.427 9.875 1.00 97.31 88 LEU A C 1
ATOM 678 O O . LEU A 1 88 ? -2.028 1.513 10.599 1.00 97.31 88 LEU A O 1
ATOM 682 N N . SER A 1 89 ? -2.289 3.577 9.779 1.00 98.19 89 SER A N 1
ATOM 683 C CA . SER A 1 89 ? -3.577 3.839 10.422 1.00 98.19 89 SER A CA 1
ATOM 684 C C . SER A 1 89 ? -4.643 4.220 9.397 1.00 98.19 89 SER A C 1
ATOM 686 O O . SER A 1 89 ? -4.441 5.116 8.585 1.00 98.19 89 SER A O 1
ATOM 688 N N . ILE A 1 90 ? -5.793 3.549 9.448 1.00 98.62 90 ILE A N 1
ATOM 689 C CA . ILE A 1 90 ? -6.951 3.785 8.580 1.00 98.62 90 ILE A CA 1
ATOM 690 C C . ILE A 1 90 ? -8.137 4.108 9.485 1.00 98.62 90 ILE A C 1
ATOM 692 O O . ILE A 1 90 ? -8.587 3.263 10.264 1.00 98.62 90 ILE A O 1
ATOM 696 N N . THR A 1 91 ? -8.595 5.358 9.445 1.00 98.69 91 THR A N 1
ATOM 697 C CA . THR A 1 91 ? -9.509 5.918 10.448 1.00 98.69 91 THR A CA 1
ATOM 698 C C . THR A 1 91 ? -10.604 6.807 9.859 1.00 98.69 91 THR A C 1
ATOM 700 O O . THR A 1 91 ? -10.509 7.274 8.724 1.00 98.69 91 THR A O 1
ATOM 703 N N . ASN A 1 92 ? -11.633 7.076 10.668 1.00 98.25 92 ASN A N 1
ATOM 704 C CA . ASN A 1 92 ? -12.677 8.074 10.412 1.00 98.25 92 ASN A CA 1
ATOM 705 C C . ASN A 1 92 ? -13.466 7.847 9.113 1.00 98.25 92 ASN A C 1
ATOM 707 O O . ASN A 1 92 ? -13.567 8.751 8.294 1.00 98.25 92 ASN A O 1
ATOM 711 N N . ASN A 1 93 ? -14.065 6.667 8.947 1.00 97.75 93 ASN A N 1
ATOM 712 C CA . ASN A 1 93 ? -14.836 6.282 7.761 1.00 97.75 93 ASN A CA 1
ATOM 713 C C . ASN A 1 93 ? -13.993 6.289 6.477 1.00 97.75 93 ASN A C 1
ATOM 715 O O . ASN A 1 93 ? -14.434 6.753 5.426 1.00 97.75 93 ASN A O 1
ATOM 719 N N . SER A 1 94 ? -12.759 5.792 6.576 1.00 98.50 94 SER A N 1
ATOM 720 C CA . SER A 1 94 ? -11.924 5.563 5.400 1.00 98.50 94 SER A CA 1
ATOM 721 C C . SER A 1 94 ? -12.254 4.228 4.728 1.00 98.50 94 SER A C 1
ATOM 723 O O . SER A 1 94 ? -12.714 3.283 5.378 1.00 98.50 94 SER A O 1
ATOM 725 N N . HIS A 1 95 ? -11.987 4.151 3.428 1.00 96.00 95 HIS A N 1
ATOM 726 C CA . HIS A 1 95 ? -12.195 2.969 2.595 1.00 96.00 95 HIS A CA 1
ATOM 727 C C . HIS A 1 95 ? -10.930 2.712 1.770 1.00 96.00 95 HIS A C 1
ATOM 729 O O . HIS A 1 95 ? -10.480 3.616 1.072 1.00 96.00 95 HIS A O 1
ATOM 735 N N . VAL A 1 96 ? -10.340 1.520 1.876 1.00 95.00 96 VAL A N 1
ATOM 736 C CA . VAL A 1 96 ? -9.107 1.155 1.155 1.00 95.00 96 VAL A CA 1
ATOM 737 C C . VAL A 1 96 ? -9.284 -0.183 0.438 1.00 95.00 96 VAL A C 1
ATOM 739 O O . VAL A 1 96 ? -9.716 -1.159 1.058 1.00 95.00 96 VAL A O 1
ATOM 742 N N . ALA A 1 97 ? -8.940 -0.215 -0.848 1.00 90.81 97 ALA A N 1
ATOM 743 C CA . ALA A 1 97 ? -8.994 -1.386 -1.720 1.00 90.81 97 ALA A CA 1
ATOM 744 C C . ALA A 1 97 ? -7.666 -2.169 -1.736 1.00 90.81 97 ALA A C 1
ATOM 746 O O . ALA A 1 97 ? -6.816 -1.990 -2.601 1.00 90.81 97 ALA A O 1
ATOM 747 N N . GLY A 1 98 ? -7.476 -3.045 -0.752 1.00 91.62 98 GLY A N 1
ATOM 748 C CA . GLY A 1 98 ? -6.281 -3.877 -0.649 1.00 91.62 98 GLY A CA 1
ATOM 749 C C . GLY A 1 98 ? -5.065 -3.162 -0.054 1.00 91.62 98 GLY A C 1
ATOM 750 O O . GLY A 1 98 ? -4.851 -1.957 -0.206 1.00 91.62 98 GLY A O 1
ATOM 751 N N . ILE A 1 99 ? -4.278 -3.938 0.687 1.00 95.38 99 ILE A N 1
ATOM 752 C CA . ILE A 1 99 ? -3.004 -3.525 1.269 1.00 95.38 99 ILE A CA 1
ATOM 753 C C . ILE A 1 99 ? -1.988 -4.619 0.972 1.00 95.38 99 ILE A C 1
ATOM 755 O O . ILE A 1 99 ? -2.194 -5.779 1.328 1.00 95.38 99 ILE A O 1
ATOM 759 N N . THR A 1 100 ? -0.866 -4.236 0.391 1.00 93.44 100 THR A N 1
ATOM 760 C CA . THR A 1 100 ? 0.258 -5.107 0.088 1.00 93.44 100 THR A CA 1
ATOM 761 C C . THR A 1 100 ? 1.481 -4.581 0.815 1.00 93.44 100 THR A C 1
ATOM 763 O O . THR A 1 100 ? 1.884 -3.439 0.623 1.00 93.44 100 THR A O 1
ATOM 766 N N . LEU A 1 101 ? 2.055 -5.407 1.682 1.00 93.06 101 LEU A N 1
ATOM 767 C CA . LEU A 1 101 ? 3.280 -5.112 2.411 1.00 93.06 101 LEU A CA 1
ATOM 768 C C . LEU A 1 101 ? 4.335 -6.115 1.972 1.00 93.06 101 LEU A C 1
ATOM 770 O O . LEU A 1 101 ? 4.165 -7.321 2.162 1.00 93.06 101 LEU A O 1
ATOM 774 N N . THR A 1 102 ? 5.415 -5.628 1.385 1.00 88.44 102 THR A N 1
ATOM 775 C CA . THR A 1 102 ? 6.550 -6.438 0.964 1.00 88.44 102 THR A CA 1
ATOM 776 C C . THR A 1 102 ? 7.769 -6.064 1.795 1.00 88.44 102 THR A C 1
ATOM 778 O O . THR A 1 102 ? 7.978 -4.914 2.178 1.00 88.44 102 THR A O 1
ATOM 781 N N . GLN A 1 103 ? 8.578 -7.063 2.126 1.00 80.81 103 GLN A N 1
ATOM 782 C CA . GLN A 1 103 ? 9.883 -6.841 2.742 1.00 80.81 103 GLN A CA 1
ATOM 783 C C . GLN A 1 103 ? 10.853 -6.378 1.642 1.00 80.81 103 GLN A C 1
ATOM 785 O O . GLN A 1 103 ? 11.501 -7.184 0.982 1.00 80.81 103 GLN A O 1
ATOM 790 N N . GLY A 1 104 ? 10.840 -5.085 1.336 1.00 70.19 104 GLY A N 1
ATOM 791 C CA . GLY A 1 104 ? 11.413 -4.554 0.103 1.00 70.19 104 GLY A CA 1
ATOM 792 C C . GLY A 1 104 ? 12.909 -4.257 0.097 1.00 70.19 104 GLY A C 1
ATOM 793 O O . GLY A 1 104 ? 13.687 -4.712 0.933 1.00 70.19 104 GLY A O 1
ATOM 794 N N . TYR A 1 105 ? 13.272 -3.479 -0.927 1.00 53.81 105 TYR A N 1
ATOM 795 C CA . TYR A 1 105 ? 14.617 -3.187 -1.440 1.00 53.81 105 TYR A CA 1
ATOM 796 C C . TYR A 1 105 ? 15.421 -2.181 -0.599 1.00 53.81 105 TYR A C 1
ATOM 798 O O . TYR A 1 105 ? 16.614 -1.986 -0.808 1.00 53.81 105 TYR A O 1
ATOM 806 N N . GLU A 1 106 ? 14.788 -1.529 0.371 1.00 51.22 106 GLU A N 1
ATOM 807 C CA . GLU A 1 106 ? 15.376 -0.394 1.088 1.00 51.22 106 GLU A CA 1
ATOM 808 C C . GLU A 1 106 ? 16.330 -0.790 2.228 1.00 51.22 106 GLU A C 1
ATOM 810 O O . GLU A 1 106 ? 16.808 0.072 2.966 1.00 51.22 106 GLU A O 1
ATOM 815 N N . TRP A 1 107 ? 16.620 -2.085 2.361 1.00 55.84 107 TRP A N 1
ATOM 816 C CA . TRP A 1 107 ? 17.353 -2.659 3.480 1.00 55.84 107 TRP A CA 1
ATOM 817 C C . TRP A 1 107 ? 18.304 -3.728 2.929 1.00 55.84 107 TRP A C 1
ATOM 819 O O . TRP A 1 107 ? 17.895 -4.863 2.693 1.00 55.84 107 TRP A O 1
ATOM 829 N N . GLU A 1 108 ? 19.574 -3.376 2.694 1.00 50.44 108 GLU A N 1
ATOM 830 C CA . GLU A 1 108 ? 20.639 -4.386 2.627 1.00 50.44 108 GLU A CA 1
ATOM 831 C C . GLU A 1 108 ? 20.723 -5.036 4.013 1.00 50.44 108 GLU A C 1
ATOM 833 O O . GLU A 1 108 ? 21.439 -4.554 4.896 1.00 50.44 108 GLU A O 1
ATOM 838 N N . ASP A 1 109 ? 19.930 -6.081 4.234 1.00 55.66 109 ASP A N 1
ATOM 839 C CA . ASP A 1 109 ? 20.145 -6.966 5.365 1.00 55.66 109 ASP A CA 1
ATOM 840 C C . ASP A 1 109 ? 21.294 -7.911 5.001 1.00 55.66 109 ASP A C 1
ATOM 842 O O . ASP A 1 109 ? 21.374 -8.450 3.896 1.00 55.66 109 ASP A O 1
ATOM 846 N N . ILE A 1 110 ? 22.319 -7.875 5.843 1.00 53.00 110 ILE A N 1
ATOM 847 C CA . ILE A 1 110 ? 23.686 -7.540 5.397 1.00 53.00 110 ILE A CA 1
ATOM 848 C C . ILE A 1 110 ? 24.461 -8.716 4.790 1.00 53.00 110 ILE A C 1
ATOM 850 O O . ILE A 1 110 ? 25.675 -8.619 4.601 1.00 53.00 110 ILE A O 1
ATOM 854 N N . ASP A 1 111 ? 23.800 -9.832 4.501 1.00 57.22 111 ASP A N 1
ATOM 855 C CA . ASP A 1 111 ? 24.439 -10.997 3.910 1.00 57.22 111 ASP A CA 1
ATOM 856 C C . ASP A 1 111 ? 23.380 -11.977 3.367 1.00 57.22 111 ASP A C 1
ATOM 858 O O . ASP A 1 111 ? 22.592 -12.551 4.116 1.00 57.22 111 ASP A O 1
ATOM 862 N N . ASP A 1 112 ? 23.386 -12.211 2.051 1.00 62.53 112 ASP A N 1
ATOM 863 C CA . ASP A 1 112 ? 22.526 -13.205 1.397 1.00 62.53 112 ASP A CA 1
ATOM 864 C C . ASP A 1 112 ? 22.721 -14.584 2.058 1.00 62.53 112 ASP A C 1
ATOM 866 O O . ASP A 1 112 ? 23.752 -15.247 1.903 1.00 62.53 112 ASP A O 1
ATOM 870 N N . ASN A 1 113 ? 21.718 -15.041 2.812 1.00 58.34 113 ASN A N 1
ATOM 871 C CA . ASN A 1 113 ? 21.790 -16.299 3.559 1.00 58.34 113 ASN A CA 1
ATOM 872 C C . ASN A 1 113 ? 21.832 -17.552 2.660 1.00 58.34 113 ASN A C 1
ATOM 874 O O . ASN A 1 113 ? 22.030 -18.668 3.154 1.00 58.34 113 ASN A O 1
ATOM 878 N N . THR A 1 114 ? 21.668 -17.378 1.345 1.00 65.31 114 THR A N 1
ATOM 879 C CA . THR A 1 114 ? 21.789 -18.438 0.345 1.00 65.31 114 THR A CA 1
ATOM 880 C C . THR A 1 114 ? 23.230 -18.627 -0.140 1.00 65.31 114 THR A C 1
ATOM 882 O O . THR A 1 114 ? 23.541 -19.667 -0.736 1.00 65.31 114 THR A O 1
ATOM 885 N N . VAL A 1 115 ? 24.145 -17.695 0.172 1.00 64.56 115 VAL A N 1
ATOM 886 C CA . VAL A 1 115 ? 25.587 -17.841 -0.078 1.00 64.56 115 VAL A CA 1
ATOM 887 C C . VAL A 1 115 ? 26.354 -18.260 1.177 1.00 64.56 115 VAL A C 1
ATOM 889 O O . VAL A 1 115 ? 25.917 -18.099 2.309 1.00 64.56 115 VAL A O 1
ATOM 892 N N . SER A 1 116 ? 27.553 -18.822 0.996 1.00 65.88 116 SER A N 1
ATOM 893 C CA . SER A 1 116 ? 28.327 -19.430 2.093 1.00 65.88 116 SER A CA 1
ATOM 894 C C . SER A 1 116 ? 28.826 -18.454 3.164 1.00 65.88 116 SER A C 1
ATOM 896 O O . SER A 1 116 ? 29.311 -18.901 4.201 1.00 65.88 116 SER A O 1
ATOM 898 N N . THR A 1 117 ? 28.799 -17.150 2.885 1.00 63.78 117 THR A N 1
ATOM 899 C CA . THR A 1 117 ? 29.150 -16.088 3.841 1.00 63.78 117 THR A CA 1
ATOM 900 C C . THR A 1 117 ? 27.930 -15.513 4.549 1.00 63.78 117 THR A C 1
ATOM 902 O O . THR A 1 117 ? 28.116 -14.794 5.520 1.00 63.78 117 THR A O 1
ATOM 905 N N . GLY A 1 118 ? 26.725 -15.899 4.118 1.00 63.38 118 GLY A N 1
ATOM 906 C CA . GLY A 1 118 ? 25.453 -15.443 4.643 1.00 63.38 118 GLY A CA 1
ATOM 907 C C . GLY A 1 118 ? 25.300 -15.664 6.149 1.00 63.38 118 GLY A C 1
ATOM 908 O O . GLY A 1 118 ? 25.410 -16.800 6.625 1.00 63.38 118 GLY A O 1
ATOM 909 N N . VAL A 1 119 ? 25.035 -14.602 6.906 1.00 62.94 119 VAL A N 1
ATOM 910 C CA . VAL A 1 119 ? 24.604 -14.654 8.310 1.00 62.94 119 VAL A CA 1
ATOM 911 C C . VAL A 1 119 ? 23.102 -14.375 8.391 1.00 62.94 119 VAL A C 1
ATOM 913 O O . VAL A 1 119 ? 22.494 -14.025 7.396 1.00 62.94 119 VAL A O 1
ATOM 916 N N . ASN A 1 120 ? 22.481 -14.649 9.539 1.00 66.31 120 ASN A N 1
ATOM 917 C CA . ASN A 1 120 ? 21.054 -14.405 9.753 1.00 66.31 120 ASN A CA 1
ATOM 918 C C . ASN A 1 120 ? 20.901 -13.229 10.721 1.00 66.31 120 ASN A C 1
ATOM 920 O O . ASN A 1 120 ? 21.441 -13.274 11.836 1.00 66.31 120 ASN A O 1
ATOM 924 N N . SER A 1 121 ? 20.210 -12.189 10.280 1.00 69.38 121 SER A N 1
ATOM 925 C CA . SER A 1 121 ? 19.923 -10.985 11.042 1.00 69.38 121 SER A CA 1
ATOM 926 C C . SER A 1 121 ? 18.969 -11.245 12.205 1.00 69.38 121 SER A C 1
ATOM 928 O O . SER A 1 121 ? 17.977 -11.965 12.102 1.00 69.38 121 SER A O 1
ATOM 930 N N . SER A 1 122 ? 19.261 -10.644 13.362 1.00 72.94 122 SER A N 1
ATOM 931 C CA . SER A 1 122 ? 18.358 -10.692 14.520 1.00 72.94 122 SER A CA 1
ATOM 932 C C . SER A 1 122 ? 17.241 -9.651 14.461 1.00 72.94 122 SER A C 1
ATOM 934 O O . SER A 1 122 ? 16.399 -9.631 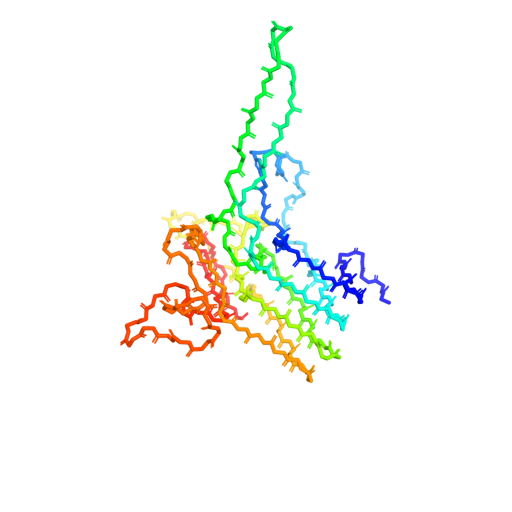15.362 1.00 72.94 122 SER A O 1
ATOM 936 N N . GLU A 1 123 ? 17.263 -8.764 13.464 1.00 75.12 123 GLU A N 1
ATOM 937 C CA . GLU A 1 123 ? 16.216 -7.766 13.276 1.00 75.12 123 GLU A CA 1
ATOM 938 C C . GLU A 1 123 ? 14.921 -8.420 12.783 1.00 75.12 123 GLU A C 1
ATOM 940 O O . GLU A 1 123 ? 14.911 -9.532 12.256 1.00 75.12 123 GLU A O 1
ATOM 945 N N . VAL A 1 124 ? 13.795 -7.747 12.999 1.00 79.81 124 VAL A N 1
ATOM 946 C CA . VAL A 1 124 ? 12.478 -8.218 12.557 1.00 79.81 124 VAL A CA 1
ATOM 947 C C . VAL A 1 124 ? 11.812 -7.090 11.790 1.00 79.81 124 VAL A C 1
ATOM 949 O O . VAL A 1 124 ? 11.627 -6.012 12.352 1.00 79.81 124 VAL A O 1
ATOM 952 N N . PHE A 1 125 ? 11.430 -7.359 10.542 1.00 81.94 125 PHE A N 1
ATOM 953 C CA . PHE A 1 125 ? 10.673 -6.441 9.698 1.00 81.94 125 PHE A CA 1
ATOM 954 C C . PHE A 1 125 ? 9.219 -6.418 10.168 1.00 81.94 125 PHE A C 1
ATOM 956 O O . PHE A 1 125 ? 8.450 -7.334 9.878 1.00 81.94 125 PHE A O 1
ATOM 963 N N . ASN A 1 126 ? 8.857 -5.404 10.946 1.00 87.31 126 ASN A N 1
ATOM 964 C CA . ASN A 1 126 ? 7.581 -5.334 11.648 1.00 87.31 126 ASN A CA 1
ATOM 965 C C . ASN A 1 126 ? 6.643 -4.324 10.993 1.00 87.31 126 ASN A C 1
ATOM 967 O O . ASN A 1 126 ? 6.981 -3.145 10.892 1.00 87.31 126 ASN A O 1
ATOM 971 N N . ASN A 1 127 ? 5.407 -4.720 10.707 1.00 91.06 127 ASN A N 1
ATOM 972 C CA . ASN A 1 127 ? 4.370 -3.803 10.235 1.00 91.06 127 ASN A CA 1
ATOM 973 C C . ASN A 1 127 ? 3.229 -3.680 11.245 1.00 91.06 127 ASN A C 1
ATOM 975 O O . ASN A 1 127 ? 2.725 -4.669 11.771 1.00 91.06 127 ASN A O 1
ATOM 979 N N . THR A 1 128 ? 2.772 -2.453 11.492 1.00 94.62 128 THR A N 1
ATOM 980 C CA . THR A 1 128 ? 1.591 -2.203 12.326 1.00 94.62 128 THR A CA 1
ATOM 981 C C . THR A 1 128 ? 0.457 -1.699 11.452 1.00 94.62 128 THR A C 1
ATOM 983 O O . THR A 1 128 ? 0.571 -0.636 10.849 1.00 94.62 128 THR A O 1
ATOM 986 N N . ILE A 1 129 ? -0.675 -2.405 11.439 1.00 96.75 129 ILE A N 1
ATOM 987 C CA . ILE A 1 129 ? -1.893 -1.948 10.759 1.00 96.75 129 ILE A CA 1
ATOM 988 C C . ILE A 1 129 ? -2.995 -1.741 11.795 1.00 96.75 129 ILE A C 1
ATOM 990 O O . ILE A 1 129 ? -3.393 -2.664 12.504 1.00 96.75 129 ILE A O 1
ATOM 994 N N . THR A 1 130 ? -3.523 -0.522 11.870 1.00 98.06 130 THR A N 1
ATOM 995 C CA . THR A 1 130 ? -4.689 -0.187 12.691 1.00 98.06 130 THR A CA 1
ATOM 996 C C . THR A 1 130 ? -5.832 0.271 11.801 1.00 98.06 130 THR A C 1
ATOM 998 O O . THR A 1 130 ? -5.771 1.348 11.214 1.00 98.06 130 THR A O 1
ATOM 1001 N N . VAL A 1 131 ? -6.913 -0.508 11.757 1.00 98.00 131 VAL A N 1
ATOM 1002 C CA . VAL A 1 131 ? -8.159 -0.127 11.079 1.00 98.00 131 VAL A CA 1
ATOM 1003 C C . VAL A 1 131 ? -9.213 0.184 12.134 1.00 98.00 131 VAL A C 1
ATOM 1005 O O . VAL A 1 131 ? -9.571 -0.675 12.939 1.00 98.00 131 VAL A O 1
ATOM 1008 N N . LYS A 1 132 ? -9.707 1.422 12.153 1.00 98.50 132 LYS A N 1
ATOM 1009 C CA . LYS A 1 132 ? -10.714 1.875 13.115 1.00 98.50 132 LYS A CA 1
ATOM 1010 C C . LYS A 1 132 ? -11.812 2.658 12.412 1.00 98.50 132 LYS A C 1
ATOM 1012 O O . LYS A 1 132 ? -11.528 3.589 11.665 1.00 98.50 132 LYS A O 1
ATOM 1017 N N . ASP A 1 133 ? -13.066 2.310 12.690 1.00 97.44 133 ASP A N 1
ATOM 1018 C CA . ASP A 1 133 ? -14.243 2.979 12.116 1.00 97.44 133 ASP A CA 1
ATOM 1019 C C . ASP A 1 133 ? -14.139 3.124 10.583 1.00 97.44 133 ASP A C 1
ATOM 1021 O O . ASP A 1 133 ? -14.515 4.149 10.031 1.00 97.44 133 ASP A O 1
ATOM 1025 N N . SER A 1 134 ? -13.526 2.144 9.913 1.00 98.00 134 SER A N 1
ATOM 1026 C CA . SER A 1 134 ? -13.113 2.186 8.503 1.00 98.00 134 SER A CA 1
ATOM 1027 C C . SER A 1 134 ? -13.139 0.776 7.911 1.00 98.00 134 SER A C 1
ATOM 1029 O O . SER A 1 134 ? -13.248 -0.200 8.655 1.00 98.00 134 SER A O 1
ATOM 1031 N N . THR A 1 135 ? -13.045 0.662 6.585 1.00 95.06 135 THR A N 1
ATOM 1032 C CA . THR A 1 135 ? -13.102 -0.624 5.870 1.00 95.06 135 THR A CA 1
ATOM 1033 C C . THR A 1 135 ? -11.864 -0.828 5.005 1.00 95.06 135 THR A C 1
ATOM 1035 O O . THR A 1 135 ? -11.439 0.092 4.311 1.00 95.06 135 THR A O 1
ATOM 1038 N N . VAL A 1 136 ? -11.334 -2.051 5.019 1.00 93.12 136 VAL A N 1
ATOM 1039 C CA . VAL A 1 136 ? -10.367 -2.543 4.031 1.00 93.12 136 VAL A CA 1
ATOM 1040 C C . VAL A 1 136 ? -11.025 -3.703 3.292 1.00 93.12 136 VAL A C 1
ATOM 1042 O O . VAL A 1 136 ? -11.540 -4.622 3.935 1.00 93.12 136 VAL A O 1
ATOM 1045 N N . THR A 1 137 ? -11.064 -3.636 1.967 1.00 88.62 137 THR A N 1
ATOM 1046 C CA . THR A 1 137 ? -11.541 -4.722 1.096 1.00 88.62 137 THR A CA 1
ATOM 1047 C C . THR A 1 137 ? -10.369 -5.363 0.372 1.00 88.62 137 THR A C 1
ATOM 1049 O O . THR A 1 137 ? -9.236 -4.914 0.534 1.00 88.62 137 THR A O 1
ATOM 1052 N N . SER A 1 138 ? -10.620 -6.413 -0.414 1.00 86.06 138 SER A N 1
ATOM 1053 C CA . SER A 1 138 ? -9.632 -6.819 -1.411 1.00 86.06 138 SER A CA 1
ATOM 1054 C C . SER A 1 138 ? -9.362 -5.690 -2.401 1.00 86.06 138 SER A C 1
ATOM 1056 O O . SER A 1 138 ? -10.204 -4.798 -2.566 1.00 86.06 138 SER A O 1
ATOM 1058 N N . GLY A 1 139 ? -8.167 -5.730 -2.973 1.00 81.94 139 GLY A N 1
ATOM 1059 C CA . GLY A 1 139 ? -7.787 -4.961 -4.147 1.00 81.94 139 GLY A CA 1
ATOM 1060 C C . GLY A 1 139 ? -7.458 -5.906 -5.296 1.00 81.94 139 GLY A C 1
ATOM 1061 O O . GLY A 1 139 ? -7.431 -7.126 -5.109 1.00 81.94 139 GLY A O 1
ATOM 1062 N N . SER A 1 140 ? -7.207 -5.340 -6.460 1.00 81.44 140 SER A N 1
ATOM 1063 C CA . SER A 1 140 ? -6.797 -6.039 -7.658 1.00 81.44 140 SER A CA 1
ATOM 1064 C C . SER A 1 140 ? -5.276 -6.175 -7.728 1.00 81.44 140 SER A C 1
ATOM 1066 O O . SER A 1 140 ? -4.536 -5.262 -7.377 1.00 81.44 140 SER A O 1
ATOM 1068 N N . TRP A 1 141 ? -4.809 -7.342 -8.163 1.00 80.88 141 TRP A N 1
ATOM 1069 C CA . TRP A 1 141 ? -3.411 -7.624 -8.514 1.00 80.88 141 TRP A CA 1
ATOM 1070 C C . TRP A 1 141 ? -3.221 -7.786 -10.025 1.00 80.88 141 TRP A C 1
ATOM 1072 O O . TRP A 1 141 ? -2.125 -8.089 -10.504 1.00 80.88 141 TRP A O 1
ATOM 1082 N N . THR A 1 142 ? -4.312 -7.696 -10.779 1.00 79.56 142 THR A N 1
ATOM 1083 C CA . THR A 1 142 ? -4.336 -7.846 -12.231 1.00 79.56 142 THR A CA 1
ATOM 1084 C C . THR A 1 142 ? -5.200 -6.754 -12.841 1.00 79.56 142 THR A C 1
ATOM 1086 O O . THR A 1 142 ? -6.020 -6.170 -12.155 1.00 79.56 142 THR A O 1
ATOM 1089 N N . ASP A 1 143 ? -5.043 -6.491 -14.135 1.00 81.12 143 ASP A N 1
ATOM 1090 C CA . ASP A 1 143 ? -5.802 -5.447 -14.834 1.00 81.12 143 ASP A CA 1
ATOM 1091 C C . ASP A 1 143 ? -7.328 -5.597 -14.645 1.00 81.12 143 ASP A C 1
ATOM 1093 O O . ASP A 1 143 ? -7.936 -6.587 -15.087 1.00 81.12 143 ASP A O 1
ATOM 1097 N N . GLU A 1 144 ? -7.943 -4.587 -14.026 1.00 74.81 144 GLU A N 1
ATOM 1098 C CA . GLU A 1 144 ? -9.367 -4.456 -13.745 1.00 74.81 144 GLU A CA 1
ATOM 1099 C C . GLU A 1 144 ? -10.237 -4.333 -14.994 1.00 74.81 144 GLU A C 1
ATOM 1101 O O . GLU A 1 144 ? -11.418 -4.685 -15.002 1.00 74.81 144 GLU A O 1
ATOM 1106 N N . GLY A 1 145 ? -9.663 -3.882 -16.105 1.00 70.62 145 GLY A N 1
ATOM 1107 C CA . GLY A 1 145 ? -10.301 -3.911 -17.413 1.00 70.62 145 GLY A CA 1
ATOM 1108 C C . GLY A 1 145 ? -10.493 -5.328 -17.960 1.00 70.62 145 GLY A C 1
ATOM 1109 O O . GLY A 1 145 ? -11.236 -5.508 -18.935 1.00 70.62 145 GLY A O 1
ATOM 1110 N N . THR A 1 146 ? -9.854 -6.341 -17.361 1.00 73.50 146 THR A N 1
ATOM 1111 C CA . THR A 1 146 ? -9.879 -7.725 -17.845 1.00 73.50 146 THR A CA 1
ATOM 1112 C C . THR A 1 146 ? -10.286 -8.733 -16.768 1.00 73.50 146 THR A C 1
ATOM 1114 O O . THR A 1 146 ? -11.408 -9.252 -16.805 1.00 73.50 146 THR A O 1
ATOM 1117 N N . THR A 1 147 ? -9.389 -9.056 -15.837 1.00 71.38 147 THR A N 1
ATOM 1118 C CA . THR A 1 147 ? -9.542 -10.155 -14.870 1.00 71.38 147 THR A CA 1
ATOM 1119 C C . THR A 1 147 ? -9.466 -9.715 -13.420 1.00 71.38 147 THR A C 1
ATOM 1121 O O . THR A 1 147 ? -9.958 -10.457 -12.570 1.00 71.38 147 THR A O 1
ATOM 1124 N N . GLY A 1 148 ? -8.896 -8.542 -13.161 1.00 65.19 148 GLY A N 1
ATOM 1125 C CA . GLY A 1 148 ? -8.815 -7.941 -11.846 1.00 65.19 148 GLY A CA 1
ATOM 1126 C C . GLY A 1 148 ? -10.169 -7.428 -11.404 1.00 65.19 148 GLY A C 1
ATOM 1127 O O . GLY A 1 148 ? -10.836 -6.712 -12.133 1.00 65.19 148 GLY A O 1
ATOM 1128 N N . TRP A 1 149 ? -10.667 -7.835 -10.254 1.00 67.69 149 TRP A N 1
ATOM 1129 C CA . TRP A 1 149 ? -11.898 -7.249 -9.740 1.00 67.69 149 TRP A CA 1
ATOM 1130 C C . TRP A 1 149 ? -11.895 -7.386 -8.228 1.00 67.69 149 TRP A C 1
ATOM 1132 O O . TRP A 1 149 ? -11.367 -8.353 -7.680 1.00 67.69 149 TRP A O 1
ATOM 1142 N N . PHE A 1 150 ? -12.622 -6.496 -7.553 1.00 65.06 150 PHE A N 1
ATOM 1143 C CA . PHE A 1 150 ? -13.075 -6.741 -6.185 1.00 65.06 150 PHE A CA 1
ATOM 1144 C C . PHE A 1 150 ? -13.983 -7.984 -6.154 1.00 65.06 150 PHE A C 1
ATOM 1146 O O . PHE A 1 150 ? -15.204 -7.892 -6.325 1.00 65.06 150 PHE A O 1
ATOM 1153 N N . GLY A 1 151 ? -13.405 -9.172 -5.991 1.00 53.59 151 GLY A N 1
ATOM 1154 C CA . GLY A 1 151 ? -14.118 -10.438 -6.149 1.00 53.59 151 GLY A CA 1
ATOM 1155 C C . GLY A 1 151 ? -14.433 -10.777 -7.617 1.00 53.59 151 GLY A C 1
ATOM 1156 O O . GLY A 1 151 ? -13.615 -10.621 -8.501 1.00 53.59 151 GLY A O 1
ATOM 1157 N N . HIS A 1 152 ? -15.620 -11.303 -7.912 1.00 55.25 152 HIS A N 1
ATOM 1158 C CA . HIS A 1 152 ? -15.951 -11.985 -9.171 1.00 55.25 152 HIS A CA 1
ATOM 1159 C C . HIS A 1 152 ? -16.809 -11.142 -10.129 1.00 55.25 152 HIS A C 1
ATOM 1161 O O . HIS A 1 152 ? -16.989 -11.518 -11.284 1.00 55.25 152 HIS A O 1
ATOM 1167 N N . THR A 1 153 ? -17.415 -10.039 -9.666 1.00 55.09 153 THR A N 1
ATOM 1168 C CA . THR A 1 153 ? -18.359 -9.244 -10.488 1.00 55.09 153 THR A CA 1
ATOM 1169 C C . THR A 1 153 ? -18.254 -7.727 -10.285 1.00 55.09 153 THR A C 1
ATOM 1171 O O . THR A 1 153 ? -19.285 -7.053 -10.314 1.00 55.09 153 THR A O 1
ATOM 1174 N N . GLY A 1 154 ? -17.068 -7.186 -9.992 1.00 56.06 154 GLY A N 1
ATOM 1175 C CA . GLY A 1 154 ? -16.887 -5.746 -9.727 1.00 56.06 154 GLY A CA 1
ATOM 1176 C C . GLY A 1 154 ? -17.688 -5.213 -8.527 1.00 56.06 154 GLY A C 1
ATOM 1177 O O . GLY A 1 154 ? -17.887 -4.011 -8.388 1.00 56.06 154 GLY A O 1
ATOM 1178 N N . ASN A 1 155 ? -18.191 -6.108 -7.670 1.00 55.16 155 ASN A N 1
ATOM 1179 C CA . ASN A 1 155 ? -18.897 -5.776 -6.440 1.00 55.16 155 ASN A CA 1
ATOM 1180 C C . ASN A 1 155 ? -18.059 -6.295 -5.281 1.00 55.16 155 ASN A C 1
ATOM 1182 O O . ASN A 1 155 ? -17.846 -7.508 -5.190 1.00 55.16 155 ASN A O 1
ATOM 1186 N N . ALA A 1 156 ? -17.677 -5.398 -4.369 1.00 53.19 156 ALA A N 1
ATOM 1187 C CA . ALA A 1 156 ? -16.994 -5.764 -3.136 1.00 53.19 156 ALA A CA 1
ATOM 1188 C C . ALA A 1 156 ? -17.676 -6.977 -2.481 1.00 53.19 156 ALA A C 1
ATOM 1190 O O . ALA A 1 156 ? -18.906 -7.023 -2.382 1.00 53.19 156 ALA A O 1
ATOM 1191 N N . SER A 1 157 ? -16.878 -7.942 -2.017 1.00 54.62 157 SER A N 1
ATOM 1192 C CA . SER A 1 157 ? -17.293 -9.185 -1.344 1.00 54.62 157 SER A CA 1
ATOM 1193 C C . SER A 1 157 ? -17.930 -10.303 -2.184 1.00 54.62 157 SER A C 1
ATOM 1195 O O . SER A 1 157 ? -18.364 -11.306 -1.615 1.00 54.62 157 SER A O 1
ATOM 1197 N N . ASN A 1 158 ? -17.944 -10.206 -3.517 1.00 62.75 158 ASN A N 1
ATOM 1198 C CA . ASN A 1 158 ? -18.348 -11.330 -4.369 1.00 62.75 158 ASN A CA 1
ATOM 1199 C C . ASN A 1 158 ? -17.173 -12.272 -4.675 1.00 62.75 158 ASN A C 1
ATOM 1201 O O . ASN A 1 158 ? -16.806 -12.426 -5.828 1.00 62.75 158 ASN A O 1
ATOM 1205 N N . TYR A 1 159 ? -16.537 -12.866 -3.672 1.00 67.00 159 TYR A N 1
ATOM 1206 C CA . TYR A 1 159 ? -15.339 -13.682 -3.895 1.00 67.00 159 TYR A CA 1
ATOM 1207 C C . TYR A 1 159 ? -15.655 -14.980 -4.636 1.00 67.00 159 TYR A C 1
ATOM 1209 O O . TYR A 1 159 ? -16.702 -15.608 -4.427 1.00 67.00 159 TYR A O 1
ATOM 1217 N N . SER A 1 160 ? -14.733 -15.407 -5.497 1.00 61.91 160 SER A N 1
ATOM 1218 C CA . SER A 1 160 ? -14.834 -16.741 -6.070 1.00 61.91 160 SER A CA 1
ATOM 1219 C C . SER A 1 160 ? -14.651 -17.761 -4.932 1.00 61.91 160 SER A C 1
ATOM 1221 O O . SER A 1 160 ? -13.905 -17.528 -3.986 1.00 61.91 160 SER A O 1
ATOM 1223 N N . ASN A 1 161 ? -15.308 -18.925 -4.972 1.00 69.50 161 ASN A N 1
ATOM 1224 C CA . ASN A 1 161 ? -15.073 -19.977 -3.959 1.00 69.50 161 ASN A CA 1
ATOM 1225 C C . ASN A 1 161 ? -13.666 -20.621 -4.075 1.00 69.50 161 ASN A C 1
ATOM 1227 O O . ASN A 1 161 ? -13.433 -21.709 -3.546 1.00 69.50 161 ASN A O 1
ATOM 1231 N N . THR A 1 162 ? -12.752 -19.980 -4.805 1.00 73.56 162 THR A N 1
ATOM 1232 C CA . THR A 1 162 ? -11.348 -20.331 -4.994 1.00 73.56 162 THR A CA 1
ATOM 1233 C C . THR A 1 162 ? -10.526 -19.117 -4.594 1.00 73.56 162 THR A C 1
ATOM 1235 O O . THR A 1 162 ? -10.815 -18.028 -5.056 1.00 73.56 162 THR A O 1
ATOM 1238 N N . LEU A 1 163 ? -9.507 -19.297 -3.762 1.00 75.25 163 LEU A N 1
ATOM 1239 C CA . LEU A 1 163 ? -8.651 -18.194 -3.330 1.00 75.25 163 LEU A CA 1
ATOM 1240 C C . LEU A 1 163 ? -7.797 -17.684 -4.506 1.00 75.25 163 LEU A C 1
ATOM 1242 O O . LEU A 1 163 ? -6.938 -18.429 -4.988 1.00 75.25 163 LEU A O 1
ATOM 1246 N N . THR A 1 164 ? -8.022 -16.447 -4.952 1.00 80.06 164 THR A N 1
ATOM 1247 C CA . THR A 1 164 ? -7.141 -15.724 -5.890 1.00 80.06 164 THR A CA 1
ATOM 1248 C C . THR A 1 164 ? -6.389 -14.592 -5.183 1.00 80.06 164 THR A C 1
ATOM 1250 O O . THR A 1 164 ? -6.671 -14.278 -4.026 1.00 80.06 164 THR A O 1
ATOM 1253 N N . ALA A 1 165 ? -5.406 -13.986 -5.860 1.00 79.44 165 ALA A N 1
ATOM 1254 C CA . ALA A 1 165 ? -4.708 -12.809 -5.336 1.00 79.44 165 ALA A CA 1
ATOM 1255 C C . ALA A 1 165 ? -5.672 -11.621 -5.134 1.00 79.44 165 ALA A C 1
ATOM 1257 O O . ALA A 1 165 ? -5.593 -10.940 -4.115 1.00 79.44 165 ALA A O 1
ATOM 1258 N N . ASP A 1 166 ? -6.649 -11.460 -6.032 1.00 79.12 166 ASP A N 1
ATOM 1259 C CA . ASP A 1 166 ? -7.655 -10.383 -5.997 1.00 79.12 166 ASP A CA 1
ATOM 1260 C C . ASP A 1 166 ? -8.731 -10.567 -4.900 1.00 79.12 166 ASP A C 1
ATOM 1262 O O . ASP A 1 166 ? -9.573 -9.697 -4.666 1.00 79.12 166 ASP A O 1
ATOM 1266 N N . ASP A 1 167 ? -8.720 -11.706 -4.195 1.00 78.31 167 ASP A N 1
ATOM 1267 C CA . ASP A 1 167 ? -9.593 -11.974 -3.045 1.00 78.31 167 ASP A CA 1
ATOM 1268 C C . ASP A 1 167 ? -8.932 -11.578 -1.700 1.00 78.31 167 ASP A C 1
ATOM 1270 O O . ASP A 1 167 ? -9.524 -11.745 -0.627 1.00 78.31 167 ASP A O 1
ATOM 1274 N N . VAL A 1 168 ? -7.695 -11.062 -1.722 1.00 84.31 168 VAL A N 1
ATOM 1275 C CA . VAL A 1 168 ? -6.899 -10.765 -0.521 1.00 84.31 168 VAL A CA 1
ATOM 1276 C C . VAL A 1 168 ? -7.005 -9.286 -0.138 1.00 84.31 168 VAL A C 1
ATOM 1278 O O . VAL A 1 168 ? -6.627 -8.399 -0.893 1.00 84.31 168 VAL A O 1
ATOM 1281 N N . ALA A 1 169 ? -7.492 -9.008 1.077 1.00 89.56 169 ALA A N 1
ATOM 1282 C CA . ALA A 1 169 ? -7.559 -7.645 1.624 1.00 89.56 169 ALA A CA 1
ATOM 1283 C C . ALA A 1 169 ? -6.214 -7.126 2.144 1.00 89.56 169 ALA A C 1
ATOM 1285 O O . ALA A 1 169 ? -5.938 -5.933 2.066 1.00 89.56 169 ALA A O 1
ATOM 1286 N N . ILE A 1 170 ? -5.399 -8.014 2.715 1.00 93.00 170 ILE A N 1
ATOM 1287 C CA . ILE A 1 170 ? -4.077 -7.681 3.243 1.00 93.00 170 ILE A CA 1
ATOM 1288 C C . ILE A 1 170 ? -3.118 -8.810 2.875 1.00 93.00 170 ILE A C 1
ATOM 1290 O O . ILE A 1 170 ? -3.317 -9.948 3.305 1.00 93.00 170 ILE A O 1
ATOM 1294 N N . ALA A 1 171 ? -2.086 -8.487 2.105 1.00 92.00 171 ALA A N 1
ATOM 1295 C CA . ALA A 1 171 ? -0.974 -9.367 1.791 1.00 92.00 171 ALA A CA 1
ATOM 1296 C C . ALA A 1 171 ? 0.279 -8.894 2.538 1.00 92.00 171 ALA A C 1
ATOM 1298 O O . ALA A 1 171 ? 0.636 -7.721 2.479 1.00 92.00 171 ALA A O 1
ATOM 1299 N N . ALA A 1 172 ? 0.945 -9.817 3.228 1.00 91.38 172 ALA A N 1
ATOM 1300 C CA . ALA A 1 172 ? 2.271 -9.613 3.801 1.00 91.38 172 ALA A CA 1
ATOM 1301 C C . ALA A 1 172 ? 3.218 -10.627 3.152 1.00 91.38 172 ALA A C 1
ATOM 1303 O O . ALA A 1 172 ? 3.001 -11.837 3.261 1.00 91.38 172 ALA A O 1
ATOM 1304 N N . ILE A 1 173 ? 4.215 -10.134 2.423 1.00 88.56 173 ILE A N 1
ATOM 1305 C CA . ILE A 1 173 ? 5.087 -10.934 1.565 1.00 88.56 173 ILE A CA 1
ATOM 1306 C C . ILE A 1 173 ? 6.532 -10.740 2.024 1.00 88.56 173 ILE A C 1
ATOM 1308 O O . ILE A 1 173 ? 7.142 -9.694 1.799 1.00 88.56 173 ILE A O 1
ATOM 1312 N N . ALA A 1 174 ? 7.077 -11.776 2.659 1.00 85.06 174 ALA A N 1
ATOM 1313 C CA . ALA A 1 174 ? 8.487 -11.822 3.023 1.00 85.06 174 ALA A CA 1
ATOM 1314 C C . ALA A 1 174 ? 9.349 -11.995 1.766 1.00 85.06 174 ALA A C 1
ATOM 1316 O O . ALA A 1 174 ? 8.991 -12.741 0.849 1.00 85.06 174 ALA A O 1
ATOM 1317 N N . ASN A 1 175 ? 10.496 -11.326 1.735 1.00 79.44 175 ASN A N 1
ATOM 1318 C CA . ASN A 1 175 ? 11.420 -11.402 0.615 1.00 79.44 175 ASN A CA 1
ATOM 1319 C C . ASN A 1 175 ? 12.313 -12.635 0.781 1.00 79.44 175 ASN A C 1
ATOM 1321 O O . ASN A 1 175 ? 12.952 -12.788 1.819 1.00 79.44 175 ASN A O 1
ATOM 1325 N N . PRO A 1 176 ? 12.373 -13.533 -0.219 1.00 77.00 176 PRO A N 1
ATOM 1326 C CA . PRO A 1 176 ? 13.135 -14.776 -0.110 1.00 77.00 176 PRO A CA 1
ATOM 1327 C C . PRO A 1 176 ? 14.649 -14.564 0.013 1.00 77.00 176 PRO A C 1
ATOM 1329 O O . PRO A 1 176 ? 15.347 -15.504 0.384 1.00 77.00 176 PRO A O 1
ATOM 1332 N N . TYR A 1 177 ? 15.145 -13.370 -0.318 1.00 73.06 177 TYR A N 1
ATOM 1333 C CA . TYR A 1 177 ? 16.552 -12.991 -0.206 1.00 73.06 177 TYR A CA 1
ATOM 1334 C C . TYR A 1 177 ? 16.853 -12.176 1.057 1.00 73.06 177 TYR A C 1
ATOM 1336 O O . TYR A 1 177 ? 18.012 -11.854 1.296 1.00 73.06 177 TYR A O 1
ATOM 1344 N N . ALA A 1 178 ? 15.832 -11.842 1.852 1.00 72.75 178 ALA A N 1
ATOM 1345 C CA . ALA A 1 178 ? 16.022 -11.223 3.153 1.00 72.75 178 ALA A CA 1
ATOM 1346 C C . ALA A 1 178 ? 16.361 -12.296 4.200 1.00 72.75 178 ALA A C 1
ATOM 1348 O O . ALA A 1 178 ? 15.829 -13.412 4.174 1.00 72.75 178 ALA A O 1
ATOM 1349 N N . ASP A 1 179 ? 17.259 -11.972 5.126 1.00 71.00 179 ASP A N 1
ATOM 1350 C CA . ASP A 1 179 ? 17.714 -12.877 6.179 1.00 71.00 179 ASP A CA 1
ATOM 1351 C C . ASP A 1 179 ? 17.097 -12.587 7.558 1.00 71.00 179 ASP A C 1
ATOM 1353 O O . ASP A 1 179 ? 17.294 -13.389 8.473 1.00 71.00 179 ASP A O 1
ATOM 1357 N N . ASN A 1 180 ? 16.266 -11.545 7.683 1.00 71.62 180 ASN A N 1
ATOM 1358 C CA . ASN A 1 180 ? 15.397 -11.266 8.829 1.00 71.62 180 ASN A CA 1
ATOM 1359 C C . ASN A 1 180 ? 13.958 -11.803 8.682 1.00 71.62 180 ASN A C 1
ATOM 1361 O O . ASN A 1 180 ? 13.405 -11.963 7.592 1.00 71.62 180 ASN A O 1
ATOM 1365 N N . ALA A 1 181 ? 13.297 -12.030 9.821 1.00 78.00 181 ALA A N 1
ATOM 1366 C CA . ALA A 1 181 ? 11.887 -12.425 9.860 1.00 78.00 181 ALA A CA 1
ATOM 1367 C C . ALA A 1 181 ? 10.942 -11.238 9.579 1.00 78.00 181 ALA A C 1
ATOM 1369 O O . ALA A 1 181 ? 11.191 -10.132 10.052 1.00 78.00 181 ALA A O 1
ATOM 1370 N N . MET A 1 182 ? 9.816 -11.493 8.902 1.00 83.25 182 MET A N 1
ATOM 1371 C CA . MET A 1 182 ? 8.714 -10.534 8.726 1.00 83.25 182 MET A CA 1
ATOM 1372 C C . MET A 1 182 ? 7.582 -10.803 9.731 1.00 83.25 182 MET A C 1
ATOM 1374 O O . MET A 1 182 ? 7.228 -11.967 9.957 1.00 83.25 182 MET A O 1
ATOM 1378 N N . GLN A 1 183 ? 7.017 -9.743 10.318 1.00 79.75 183 GLN A N 1
ATOM 1379 C CA . GLN A 1 183 ? 5.883 -9.777 11.254 1.00 79.75 183 GLN A CA 1
ATOM 1380 C C . GLN A 1 183 ? 4.835 -8.704 10.947 1.00 79.75 183 GLN A C 1
ATOM 1382 O O . GLN A 1 183 ? 5.203 -7.571 10.551 1.00 79.75 183 GLN A O 1
#

Radius of gyration: 18.32 Å; chains: 1; bounding box: 48×37×49 Å